Protein AF-C0FVH8-F1 (afdb_monomer_lite)

Structure (mmCIF, N/CA/C/O backbone):
data_AF-C0FVH8-F1
#
_entry.id   AF-C0FVH8-F1
#
loop_
_atom_site.group_PDB
_atom_site.id
_atom_site.type_symbol
_atom_site.label_atom_id
_atom_site.label_alt_id
_atom_site.label_comp_id
_atom_site.label_asym_id
_atom_site.label_entity_id
_atom_site.label_seq_id
_atom_site.pdbx_PDB_ins_code
_atom_site.Cartn_x
_atom_site.Cartn_y
_atom_site.Cartn_z
_atom_site.occupancy
_atom_site.B_iso_or_equiv
_atom_site.auth_seq_id
_atom_site.auth_comp_id
_atom_site.auth_asym_id
_atom_site.auth_atom_id
_atom_site.pdbx_PDB_model_num
ATOM 1 N N . MET A 1 1 ? -18.603 -6.241 35.645 1.00 59.97 1 MET A N 1
ATOM 2 C CA . MET A 1 1 ? -17.491 -6.872 36.397 1.00 59.97 1 MET A CA 1
ATOM 3 C C . MET A 1 1 ? -17.219 -8.334 36.025 1.00 59.97 1 MET A C 1
ATOM 5 O O . MET A 1 1 ? -16.053 -8.664 35.884 1.00 59.97 1 MET A O 1
ATOM 9 N N . ALA A 1 2 ? -18.212 -9.219 35.839 1.00 67.56 2 ALA A N 1
ATOM 10 C CA . ALA A 1 2 ? -17.937 -10.613 35.435 1.00 67.56 2 ALA A CA 1
ATOM 11 C C . ALA A 1 2 ? -17.428 -10.738 33.982 1.00 67.56 2 ALA A C 1
ATOM 13 O O . ALA A 1 2 ? -16.420 -11.391 33.741 1.00 67.56 2 ALA A O 1
ATOM 14 N N . ALA A 1 3 ? -18.058 -10.038 33.031 1.00 70.44 3 ALA A N 1
ATOM 15 C CA . ALA A 1 3 ? -17.703 -10.103 31.608 1.00 70.44 3 ALA A CA 1
ATOM 16 C C . ALA A 1 3 ? -16.286 -9.578 31.282 1.00 70.44 3 ALA A C 1
ATOM 18 O O . ALA A 1 3 ? -15.599 -10.136 30.434 1.00 70.44 3 ALA A O 1
ATOM 19 N N . GLU A 1 4 ? -15.806 -8.550 31.991 1.00 75.75 4 GLU A N 1
ATOM 20 C CA . GLU A 1 4 ? -14.454 -8.001 31.789 1.00 75.75 4 GLU A CA 1
ATOM 21 C C . GLU A 1 4 ? -13.350 -8.957 32.244 1.00 75.75 4 GLU A C 1
ATOM 23 O O . GLU A 1 4 ? -12.285 -8.976 31.635 1.00 75.75 4 GLU A O 1
ATOM 28 N N . LYS A 1 5 ? -13.605 -9.781 33.271 1.00 81.69 5 LYS A N 1
ATOM 29 C CA . LYS A 1 5 ? -12.639 -10.789 33.729 1.00 81.69 5 LYS A CA 1
ATOM 30 C C . LYS A 1 5 ? -12.381 -11.853 32.662 1.00 81.69 5 LYS A C 1
ATOM 32 O O . LYS A 1 5 ? -11.255 -12.327 32.561 1.00 81.69 5 LYS A O 1
ATOM 37 N N . TYR A 1 6 ? -13.375 -12.175 31.829 1.00 79.31 6 TYR A N 1
ATOM 38 C CA . TYR A 1 6 ? -13.202 -13.148 30.746 1.00 79.31 6 TYR A CA 1
ATOM 39 C C . TYR A 1 6 ? -12.261 -12.663 29.639 1.00 79.31 6 TYR A C 1
ATOM 41 O O . TYR A 1 6 ? -11.637 -13.478 28.966 1.00 79.31 6 TYR A O 1
ATOM 49 N N . LEU A 1 7 ? -12.087 -11.348 29.480 1.00 81.12 7 LEU A N 1
ATOM 50 C CA . LEU A 1 7 ? -11.140 -10.807 28.504 1.00 81.12 7 LEU A CA 1
ATOM 51 C C . LEU A 1 7 ? -9.684 -11.121 28.860 1.00 81.12 7 LEU A C 1
ATOM 53 O O . LEU A 1 7 ? -8.837 -11.120 27.973 1.00 81.12 7 LEU A O 1
ATOM 57 N N . ASN A 1 8 ? -9.385 -11.435 30.124 1.00 84.62 8 ASN A N 1
ATOM 58 C CA . ASN A 1 8 ? -8.033 -11.800 30.551 1.00 84.62 8 ASN A CA 1
ATOM 59 C C . ASN A 1 8 ? -7.596 -13.184 30.046 1.00 84.62 8 ASN A C 1
ATOM 61 O O . ASN A 1 8 ? -6.407 -13.477 30.086 1.00 84.62 8 ASN A O 1
ATOM 65 N N . TYR A 1 9 ? -8.524 -14.013 29.554 1.00 85.06 9 TYR A N 1
ATOM 66 C CA . TYR A 1 9 ? -8.190 -15.298 28.929 1.00 85.06 9 TYR A CA 1
ATOM 67 C C . TYR A 1 9 ? -7.745 -15.162 27.471 1.00 85.06 9 TYR A C 1
ATOM 69 O O . TYR A 1 9 ? -7.162 -16.094 26.925 1.00 85.06 9 TYR A O 1
ATOM 77 N N . PHE A 1 10 ? -7.998 -14.013 26.841 1.00 81.38 10 PHE A N 1
ATOM 78 C CA . PHE A 1 10 ? -7.518 -13.736 25.493 1.00 81.38 10 PHE A CA 1
ATOM 79 C C . PHE A 1 10 ? -6.126 -13.107 25.540 1.00 81.38 10 PHE A C 1
ATOM 81 O O . PHE A 1 10 ? -5.851 -12.233 26.373 1.00 81.38 10 PHE A O 1
ATOM 88 N N . SER A 1 11 ? -5.276 -13.505 24.592 1.00 85.44 11 SER A N 1
ATOM 89 C CA . SER A 1 11 ? -4.004 -12.831 24.323 1.00 85.44 11 SER A CA 1
ATOM 90 C C . SER A 1 11 ? -4.238 -11.354 24.000 1.00 85.44 11 SER A C 1
ATOM 92 O O . SER A 1 11 ? -5.231 -11.002 23.365 1.00 85.44 11 SER A O 1
ATOM 94 N N . GLU A 1 12 ? -3.309 -10.482 24.395 1.00 79.38 12 GLU A N 1
ATOM 95 C CA . GLU A 1 12 ? -3.337 -9.067 23.990 1.00 79.38 12 GLU A CA 1
ATOM 96 C C . GLU A 1 12 ? -3.240 -8.888 22.467 1.00 79.38 12 GLU A C 1
ATOM 98 O O . GLU A 1 12 ? -3.696 -7.881 21.929 1.00 79.38 12 GLU A O 1
ATOM 103 N N . HIS A 1 13 ? -2.678 -9.878 21.769 1.00 80.44 13 HIS A N 1
ATOM 104 C CA . HIS A 1 13 ? -2.543 -9.875 20.315 1.00 80.44 13 HIS A CA 1
ATOM 105 C C . HIS A 1 13 ? -3.765 -10.450 19.585 1.00 80.44 13 HIS A C 1
ATOM 107 O O . HIS A 1 13 ? -3.815 -10.381 18.361 1.00 80.44 13 HIS A O 1
ATOM 113 N N . ASP A 1 14 ? -4.744 -11.010 20.303 1.00 88.88 14 ASP A N 1
ATOM 114 C CA . ASP A 1 14 ? -5.962 -11.529 19.684 1.00 88.88 14 ASP A CA 1
ATOM 115 C C . ASP A 1 14 ? -6.931 -10.369 19.367 1.00 88.88 14 ASP A C 1
ATOM 117 O O . ASP A 1 14 ? -7.430 -9.716 20.296 1.00 88.88 14 ASP A O 1
ATOM 121 N N . PRO A 1 15 ? -7.253 -10.100 18.085 1.00 90.12 15 PRO A N 1
ATOM 122 C CA . PRO A 1 15 ? -8.191 -9.038 17.725 1.00 90.12 15 PRO A CA 1
ATOM 123 C C . PRO A 1 15 ? -9.580 -9.237 18.352 1.00 90.12 15 PRO A C 1
ATOM 125 O O . PRO A 1 15 ? -10.258 -8.251 18.663 1.00 90.12 15 PRO A O 1
ATOM 128 N N . MET A 1 16 ? -9.988 -10.481 18.635 1.00 92.94 16 MET A N 1
ATOM 129 C CA . MET A 1 16 ? -11.263 -10.777 19.291 1.00 92.94 16 MET A CA 1
ATOM 130 C C . MET A 1 16 ? -11.351 -10.168 20.687 1.00 92.94 16 MET A C 1
ATOM 132 O O . MET A 1 16 ? -12.427 -9.721 21.090 1.00 92.94 16 MET A O 1
ATOM 136 N N . LYS A 1 17 ? -10.228 -10.047 21.407 1.00 93.06 17 LYS A N 1
ATOM 137 C CA . LYS A 1 17 ? -10.193 -9.383 22.717 1.00 93.06 17 LYS A CA 1
ATOM 138 C C . LYS A 1 17 ? -10.681 -7.939 22.627 1.00 93.06 17 LYS A C 1
ATOM 140 O O . LYS A 1 17 ? -11.498 -7.508 23.445 1.00 93.06 17 LYS A O 1
ATOM 145 N N . LYS A 1 18 ? -10.210 -7.197 21.619 1.00 92.81 18 LYS A N 1
ATOM 146 C CA . LYS A 1 18 ? -10.609 -5.802 21.378 1.00 92.81 18 LYS A CA 1
ATOM 147 C C . LYS A 1 18 ? -12.058 -5.707 20.905 1.00 92.81 18 LYS A C 1
ATOM 149 O O . LYS A 1 18 ? -12.797 -4.863 21.404 1.00 92.81 18 LYS A O 1
ATOM 154 N N . ILE A 1 19 ? -12.500 -6.615 20.035 1.00 94.75 19 ILE A N 1
ATOM 155 C CA . ILE A 1 19 ? -13.900 -6.670 19.581 1.00 94.75 19 ILE A CA 1
ATOM 156 C C . ILE A 1 19 ? -14.850 -6.902 20.764 1.00 94.75 19 ILE A C 1
ATOM 158 O O . ILE A 1 19 ? -15.849 -6.195 20.924 1.00 94.75 19 ILE A O 1
ATOM 162 N N . PHE A 1 20 ? -14.532 -7.850 21.645 1.00 94.25 20 PHE A N 1
ATOM 163 C CA . PHE A 1 20 ? -15.342 -8.094 22.834 1.00 94.25 20 PHE A CA 1
ATOM 164 C C . PHE A 1 20 ? -15.282 -6.928 23.826 1.00 94.25 20 PHE A C 1
ATOM 166 O O . PHE A 1 20 ? -16.312 -6.582 24.406 1.00 94.25 20 PHE A O 1
ATOM 173 N N . ARG A 1 21 ? -14.130 -6.259 23.978 1.00 93.50 21 ARG A N 1
ATOM 174 C CA . ARG A 1 21 ? -14.027 -5.018 24.766 1.00 93.50 21 ARG A CA 1
ATOM 175 C C . ARG A 1 21 ? -14.952 -3.927 24.220 1.00 93.50 21 ARG A C 1
ATOM 177 O O . ARG A 1 21 ? -15.677 -3.321 25.004 1.00 93.50 21 ARG A O 1
ATOM 184 N N . ALA A 1 22 ? -14.988 -3.726 22.905 1.00 95.12 22 ALA A N 1
ATOM 185 C CA . ALA A 1 22 ? -15.886 -2.763 22.272 1.00 95.12 22 ALA A CA 1
ATOM 186 C C . ALA A 1 22 ? -17.363 -3.087 22.535 1.00 95.12 22 ALA A C 1
ATOM 188 O O . ALA A 1 22 ? -18.150 -2.194 22.849 1.00 95.12 22 ALA A O 1
ATOM 189 N N . ARG A 1 23 ? -17.742 -4.373 22.486 1.00 94.19 23 ARG A N 1
ATOM 190 C CA . ARG A 1 23 ? -19.096 -4.805 22.864 1.00 94.19 23 ARG A CA 1
ATOM 191 C C . ARG A 1 23 ? -19.415 -4.419 24.310 1.00 94.19 23 ARG A C 1
ATOM 193 O O . ARG A 1 23 ? -20.496 -3.900 24.558 1.00 94.19 23 ARG A O 1
ATOM 200 N N . LEU A 1 24 ? -18.486 -4.605 25.250 1.00 94.75 24 LEU A N 1
ATOM 201 C CA . LEU A 1 24 ? -18.697 -4.183 26.641 1.00 94.75 24 LEU A CA 1
ATOM 202 C C . LEU A 1 24 ? -18.840 -2.666 26.779 1.00 94.75 24 LEU A C 1
ATOM 204 O O . LEU A 1 24 ? -19.694 -2.221 27.541 1.00 94.75 24 LEU A O 1
ATOM 208 N N . TYR A 1 25 ? -18.057 -1.873 26.042 1.00 96.00 25 TYR A N 1
ATOM 209 C CA . TYR A 1 25 ? -18.231 -0.419 26.018 1.00 96.00 25 TYR A CA 1
ATOM 210 C C . TYR A 1 25 ? -19.630 -0.024 25.546 1.00 96.00 25 TYR A C 1
ATOM 212 O O . TYR A 1 25 ? -20.287 0.775 26.211 1.00 96.00 25 TYR A O 1
ATOM 220 N N . LYS A 1 26 ? -20.138 -0.663 24.487 1.00 95.19 26 LYS A N 1
ATOM 221 C CA . LYS A 1 26 ? -21.509 -0.445 24.013 1.00 95.19 26 LYS A CA 1
ATOM 222 C C . LYS A 1 26 ? -22.551 -0.750 25.098 1.00 95.19 26 LYS A C 1
ATOM 224 O O . LYS A 1 26 ? -23.409 0.089 25.351 1.00 95.19 26 LYS A O 1
ATOM 229 N N . GLU A 1 27 ? -22.457 -1.899 25.771 1.00 94.62 27 GLU A N 1
ATOM 230 C CA . GLU A 1 27 ? -23.384 -2.272 26.860 1.00 94.62 27 GLU A CA 1
ATOM 231 C C . GLU A 1 27 ? -23.301 -1.318 28.069 1.00 94.62 27 GLU A C 1
ATOM 233 O O . GLU A 1 27 ? -24.271 -1.147 28.802 1.00 94.62 27 GLU A O 1
ATOM 238 N N . GLN A 1 28 ? -22.155 -0.662 28.277 1.00 94.62 28 GLN A N 1
ATOM 239 C CA . GLN A 1 28 ? -21.955 0.358 29.316 1.00 94.62 28 GLN A CA 1
ATOM 240 C C . GLN A 1 28 ? -22.420 1.766 28.889 1.00 94.62 28 GLN A C 1
ATOM 242 O O . GLN A 1 28 ? -22.209 2.721 29.635 1.00 94.62 28 GLN A O 1
ATOM 247 N N . GLY A 1 29 ? -22.991 1.929 27.691 1.00 96.50 29 GLY A N 1
ATOM 248 C CA . GLY A 1 29 ? -23.364 3.234 27.129 1.00 96.50 29 GLY A CA 1
ATOM 249 C C . GLY A 1 29 ? -22.188 4.058 26.582 1.00 96.50 29 GLY A C 1
ATOM 250 O O . GLY A 1 29 ? -22.399 5.154 26.066 1.00 96.50 29 GLY A O 1
ATOM 251 N N . LYS A 1 30 ? -20.959 3.525 26.626 1.00 97.25 30 LYS A N 1
ATOM 252 C CA . LYS A 1 30 ? -19.720 4.129 26.098 1.00 97.25 30 LYS A CA 1
ATOM 253 C C . LYS A 1 30 ? -19.610 3.904 24.587 1.00 97.25 30 LYS A C 1
ATOM 255 O O . LYS A 1 30 ? -18.775 3.149 24.090 1.00 97.25 30 LYS A O 1
ATOM 260 N N . THR A 1 31 ? -20.562 4.474 23.854 1.00 96.56 31 THR A N 1
ATOM 261 C CA . THR A 1 31 ? -20.757 4.193 22.422 1.00 96.56 31 THR A CA 1
ATOM 262 C C . THR A 1 31 ? -19.590 4.694 21.568 1.00 96.56 31 THR A C 1
ATOM 264 O O . THR A 1 31 ? -19.164 4.000 20.648 1.00 96.56 31 THR A O 1
ATOM 267 N N . GLU A 1 32 ? -19.038 5.862 21.893 1.00 96.50 32 GLU A N 1
ATOM 268 C CA . GLU A 1 32 ? -17.901 6.455 21.180 1.00 96.50 32 GLU A CA 1
ATOM 269 C C . GLU A 1 32 ? -16.644 5.577 21.300 1.00 96.50 32 GLU A C 1
ATOM 271 O O . GLU A 1 32 ? -15.973 5.279 20.313 1.00 96.50 32 GLU A O 1
ATOM 276 N N . GLU A 1 33 ? -16.344 5.099 22.509 1.00 97.12 33 GLU A N 1
ATOM 277 C CA . GLU A 1 33 ? -15.219 4.207 22.784 1.00 97.12 33 GLU A CA 1
ATOM 278 C C . GLU A 1 33 ? -15.385 2.850 22.095 1.00 97.12 33 GLU A C 1
ATOM 280 O O . GLU A 1 33 ? -14.399 2.258 21.644 1.00 97.12 33 GLU A O 1
ATOM 285 N N . ALA A 1 34 ? -16.623 2.359 21.980 1.00 97.56 34 ALA A N 1
ATOM 286 C CA . ALA A 1 34 ? -16.923 1.145 21.232 1.00 97.56 34 ALA A CA 1
ATOM 287 C C . ALA A 1 34 ? -16.591 1.308 19.741 1.00 97.56 34 ALA A C 1
ATOM 289 O O . ALA A 1 34 ? -15.893 0.456 19.190 1.00 97.56 34 ALA A O 1
ATOM 290 N N . TYR A 1 35 ? -17.031 2.402 19.107 1.00 97.50 35 TYR A N 1
ATOM 291 C CA . TYR A 1 35 ? -16.710 2.675 17.703 1.00 97.50 35 TYR A CA 1
ATOM 292 C C . TYR A 1 35 ? -15.207 2.803 17.474 1.00 97.50 35 TYR A C 1
ATOM 294 O O . TYR A 1 35 ? -14.673 2.080 16.637 1.00 97.50 35 TYR A O 1
ATOM 302 N N . LYS A 1 36 ? -14.516 3.632 18.268 1.00 96.69 36 LYS A N 1
ATOM 303 C CA . LYS A 1 36 ? -13.054 3.792 18.183 1.00 96.69 36 LYS A CA 1
ATOM 304 C C . LYS A 1 36 ? -12.332 2.454 18.249 1.00 96.69 36 LYS A C 1
ATOM 306 O O . LYS A 1 36 ? -11.505 2.150 17.400 1.00 96.69 36 LYS A O 1
ATOM 311 N N . THR A 1 37 ? -12.700 1.615 19.215 1.00 96.19 37 THR A N 1
ATOM 312 C CA . THR A 1 37 ? -12.069 0.301 19.388 1.00 96.19 37 THR A CA 1
ATOM 313 C C . THR A 1 37 ? -12.279 -0.602 18.164 1.00 96.19 37 THR A C 1
ATOM 315 O O . THR A 1 37 ? -11.355 -1.305 17.764 1.00 96.19 37 THR A O 1
ATOM 318 N N . ILE A 1 38 ? -13.471 -0.603 17.555 1.00 97.00 38 ILE A N 1
ATOM 319 C CA . ILE A 1 38 ? -13.743 -1.406 16.350 1.00 97.00 38 ILE A CA 1
ATOM 320 C C . ILE A 1 38 ? -13.022 -0.844 15.122 1.00 97.00 38 ILE A C 1
ATOM 322 O O . ILE A 1 38 ? -12.442 -1.615 14.360 1.00 97.00 38 ILE A O 1
ATOM 326 N N . GLU A 1 39 ? -13.015 0.474 14.939 1.00 97.12 39 GLU A N 1
ATOM 327 C CA . GLU A 1 39 ? -12.307 1.131 13.837 1.00 97.12 39 GLU A CA 1
ATOM 328 C C . GLU A 1 39 ? -10.789 0.903 13.921 1.00 97.12 39 GLU A C 1
ATOM 330 O O . GLU A 1 39 ? -10.162 0.588 12.911 1.00 97.12 39 GLU A O 1
ATOM 335 N N . GLU A 1 40 ? -10.196 0.945 15.121 1.00 95.25 40 GLU A N 1
ATOM 336 C CA . GLU A 1 40 ? -8.790 0.570 15.346 1.00 95.25 40 GLU A CA 1
ATOM 337 C C . GLU A 1 40 ? -8.517 -0.895 14.981 1.00 95.25 40 GLU A C 1
ATOM 339 O O . GLU A 1 40 ? -7.472 -1.220 14.406 1.00 95.25 40 GLU A O 1
ATOM 344 N N . VAL A 1 41 ? -9.447 -1.802 15.306 1.00 95.81 41 VAL A N 1
ATOM 345 C CA . VAL A 1 41 ? -9.338 -3.207 14.896 1.00 95.81 41 VAL A CA 1
ATOM 346 C C . VAL A 1 41 ? -9.368 -3.303 13.373 1.00 95.81 41 VAL A C 1
ATOM 348 O O . VAL A 1 41 ? -8.463 -3.913 12.812 1.00 95.81 41 VAL A O 1
ATOM 351 N N . LEU A 1 42 ? -10.320 -2.660 12.691 1.00 95.94 42 LEU A N 1
ATOM 352 C CA . LEU A 1 42 ? -10.391 -2.666 11.224 1.00 95.94 42 LEU A CA 1
ATOM 353 C C . LEU A 1 42 ? -9.096 -2.149 10.584 1.00 95.94 42 LEU A C 1
ATOM 355 O O . LEU A 1 42 ? -8.536 -2.814 9.711 1.00 95.94 42 LEU A O 1
ATOM 359 N N . LEU A 1 43 ? -8.584 -1.009 11.056 1.00 94.69 43 LEU A N 1
ATOM 360 C CA . LEU A 1 43 ? -7.332 -0.429 10.571 1.00 94.69 43 LEU A CA 1
ATOM 361 C C . LEU A 1 43 ? -6.155 -1.398 10.769 1.00 94.69 43 LEU A C 1
ATOM 363 O O . LEU A 1 43 ? -5.467 -1.740 9.810 1.00 94.69 43 LEU A O 1
ATOM 367 N N . SER A 1 44 ? -5.959 -1.920 11.982 1.00 94.06 44 SER A N 1
ATOM 368 C CA . SER A 1 44 ? -4.845 -2.839 12.271 1.00 94.06 44 SER A CA 1
ATOM 369 C C . SER A 1 44 ? -4.921 -4.166 11.500 1.00 94.06 44 SER A C 1
ATOM 371 O O . SER A 1 44 ? -3.894 -4.689 11.061 1.00 94.06 44 SER A O 1
ATOM 373 N N . GLN A 1 45 ? -6.124 -4.712 11.292 1.00 94.81 45 GLN A N 1
ATOM 374 C CA . GLN A 1 45 ? -6.309 -5.938 10.513 1.00 94.81 45 GLN A CA 1
ATOM 375 C C . GLN A 1 45 ? -6.009 -5.711 9.029 1.00 94.81 45 GLN A C 1
ATOM 377 O O . GLN A 1 45 ? -5.327 -6.535 8.422 1.00 94.81 45 GLN A O 1
ATOM 382 N N . SER A 1 46 ? -6.430 -4.580 8.455 1.00 94.94 46 SER A N 1
ATOM 383 C CA . SER A 1 46 ? -6.093 -4.239 7.065 1.00 94.94 46 SER A CA 1
ATOM 384 C C . SER A 1 46 ? -4.579 -4.097 6.848 1.00 94.94 46 SER A C 1
ATOM 386 O O . SER A 1 46 ? -4.047 -4.634 5.881 1.00 94.94 46 SER A O 1
ATOM 388 N N . GLN A 1 47 ? -3.859 -3.482 7.793 1.00 92.88 47 GLN A N 1
ATOM 389 C CA . GLN A 1 47 ? -2.396 -3.376 7.760 1.00 92.88 47 GLN A CA 1
ATOM 390 C C . GLN A 1 47 ? -1.723 -4.752 7.855 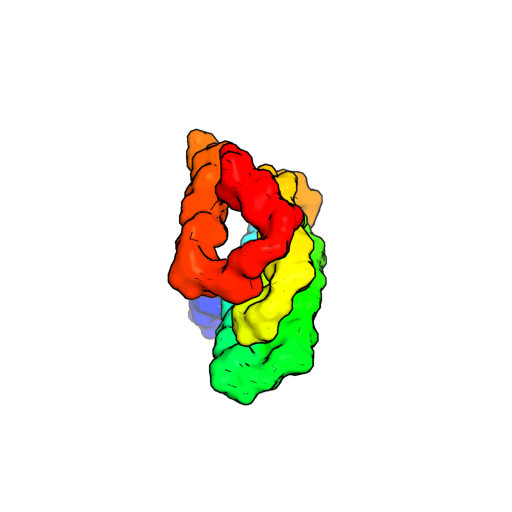1.00 92.88 47 GLN A C 1
ATOM 392 O O . GLN A 1 47 ? -0.790 -5.043 7.110 1.00 92.88 47 GLN A O 1
ATOM 397 N N . THR A 1 48 ? -2.231 -5.624 8.731 1.00 95.88 48 THR A N 1
ATOM 398 C CA . THR A 1 48 ? -1.738 -7.005 8.875 1.00 95.88 48 THR A CA 1
ATOM 399 C C . THR A 1 48 ? -1.923 -7.802 7.582 1.00 95.88 48 THR A C 1
ATOM 401 O O . THR A 1 48 ? -1.003 -8.494 7.138 1.00 95.88 48 THR A O 1
ATOM 404 N N . LEU A 1 49 ? -3.092 -7.679 6.945 1.00 96.75 49 LEU A N 1
ATOM 405 C CA . LEU A 1 49 ? -3.352 -8.282 5.640 1.00 96.75 49 LEU A CA 1
ATOM 406 C C . LEU A 1 49 ? -2.408 -7.722 4.574 1.00 96.75 49 LEU A C 1
ATOM 408 O O . LEU A 1 49 ? -1.822 -8.508 3.837 1.00 96.75 49 LEU A O 1
ATOM 412 N N . GLY A 1 50 ? -2.197 -6.403 4.536 1.00 95.44 50 GLY A N 1
ATOM 413 C CA . GLY A 1 50 ? -1.260 -5.758 3.613 1.00 95.44 50 GLY A CA 1
ATOM 414 C C . GLY A 1 50 ? 0.145 -6.358 3.692 1.00 95.44 50 GLY A C 1
ATOM 415 O O . GLY A 1 50 ? 0.669 -6.812 2.680 1.00 95.44 50 GLY A O 1
ATOM 416 N N . VAL A 1 51 ? 0.710 -6.471 4.900 1.00 95.50 51 VAL A N 1
ATOM 417 C CA . VAL A 1 51 ? 2.029 -7.102 5.115 1.00 95.50 51 VAL A CA 1
ATOM 418 C C . VAL A 1 51 ? 2.032 -8.574 4.695 1.00 95.50 51 VAL A C 1
ATOM 420 O O . VAL A 1 51 ? 2.995 -9.045 4.090 1.00 95.50 51 VAL A O 1
ATOM 423 N N . THR A 1 52 ? 0.952 -9.305 4.984 1.00 97.81 52 THR A N 1
ATOM 424 C CA . THR A 1 52 ? 0.821 -10.721 4.604 1.00 97.81 52 THR A CA 1
ATOM 425 C C . THR A 1 52 ? 0.843 -10.887 3.084 1.00 97.81 52 THR A C 1
ATOM 427 O O . THR A 1 52 ? 1.569 -11.737 2.567 1.00 97.81 52 THR A O 1
ATOM 430 N N . PHE A 1 53 ? 0.102 -10.046 2.357 1.00 98.06 53 PHE A N 1
ATOM 431 C CA . PHE A 1 53 ? 0.129 -10.036 0.898 1.00 98.06 53 PHE A CA 1
ATOM 432 C C . PHE A 1 53 ? 1.497 -9.625 0.347 1.00 98.06 53 PHE A C 1
ATOM 434 O O . PHE A 1 53 ? 1.985 -10.290 -0.561 1.00 98.06 53 PHE A O 1
ATOM 441 N N . SER A 1 54 ? 2.152 -8.604 0.913 1.00 96.25 54 SER A N 1
ATOM 442 C CA . SER A 1 54 ? 3.507 -8.207 0.500 1.00 96.25 54 SER A CA 1
ATOM 443 C C . SER A 1 54 ? 4.513 -9.352 0.643 1.00 96.25 54 SER A C 1
ATOM 445 O O . SER A 1 54 ? 5.361 -9.547 -0.227 1.00 96.25 54 SER A O 1
ATOM 447 N N . PHE A 1 55 ? 4.409 -10.148 1.712 1.00 98.00 55 PHE A N 1
ATOM 448 C CA . PHE A 1 55 ? 5.274 -11.310 1.898 1.00 98.00 55 PHE A CA 1
ATOM 449 C C . PHE A 1 55 ? 5.028 -12.379 0.825 1.00 98.00 55 PHE A C 1
ATOM 451 O O . PHE A 1 55 ? 5.982 -12.836 0.194 1.00 98.00 55 PHE A O 1
ATOM 458 N N . LEU A 1 56 ? 3.761 -12.710 0.550 1.00 98.38 56 LEU A N 1
ATOM 459 C CA . LEU A 1 56 ? 3.398 -13.617 -0.546 1.00 98.38 56 LEU A CA 1
ATOM 460 C C . LEU A 1 56 ? 3.900 -13.106 -1.901 1.00 98.38 56 LEU A C 1
ATOM 462 O O . LEU A 1 56 ? 4.441 -13.887 -2.680 1.00 98.38 56 LEU A O 1
ATOM 466 N N . LEU A 1 57 ? 3.768 -11.803 -2.163 1.00 98.19 57 LEU A N 1
ATOM 467 C CA . LEU A 1 57 ? 4.228 -11.186 -3.403 1.00 98.19 57 LEU A CA 1
ATOM 468 C C . LEU A 1 57 ? 5.741 -11.345 -3.549 1.00 98.19 57 LEU A C 1
ATOM 470 O O . LEU A 1 57 ? 6.212 -11.818 -4.578 1.00 98.19 57 LEU A O 1
ATOM 474 N N . SER A 1 58 ? 6.505 -11.039 -2.498 1.00 97.25 58 SER A N 1
ATOM 475 C CA . SER A 1 58 ? 7.964 -11.193 -2.520 1.00 97.25 58 SER A CA 1
ATOM 476 C C . SER A 1 58 ? 8.409 -12.632 -2.811 1.00 97.25 58 SER A C 1
ATOM 478 O O . SER A 1 58 ? 9.380 -12.844 -3.540 1.00 97.25 58 SER A O 1
ATOM 480 N N . MET A 1 59 ? 7.679 -13.626 -2.291 1.00 98.19 59 MET A N 1
ATOM 481 C CA . MET A 1 59 ? 7.928 -15.037 -2.580 1.00 98.19 59 MET A CA 1
ATOM 482 C C . MET A 1 59 ? 7.636 -15.360 -4.049 1.00 98.19 59 MET A C 1
ATOM 484 O O . MET A 1 59 ? 8.495 -15.930 -4.718 1.00 98.19 59 MET A O 1
ATOM 488 N N . ALA A 1 60 ? 6.481 -14.931 -4.565 1.00 98.38 60 ALA A N 1
ATOM 489 C CA . ALA A 1 60 ? 6.089 -15.149 -5.958 1.00 98.38 60 ALA A CA 1
ATOM 490 C C . ALA A 1 60 ? 7.097 -14.528 -6.941 1.00 98.38 60 ALA A C 1
ATOM 492 O O . ALA A 1 60 ? 7.546 -15.185 -7.879 1.00 98.38 60 ALA A O 1
ATOM 493 N N . LEU A 1 61 ? 7.542 -13.291 -6.686 1.00 97.25 61 LEU A N 1
ATOM 494 C CA . LEU A 1 61 ? 8.540 -12.615 -7.521 1.00 97.25 61 LEU A CA 1
ATOM 495 C C . LEU A 1 61 ? 9.903 -13.319 -7.485 1.00 97.25 61 LEU A C 1
ATOM 497 O O . LEU A 1 61 ? 10.569 -13.426 -8.516 1.00 97.25 61 LEU A O 1
ATOM 501 N N . LYS A 1 62 ? 10.311 -13.854 -6.326 1.00 97.12 62 LYS A N 1
ATOM 502 C CA . LYS A 1 62 ? 11.539 -14.656 -6.199 1.00 97.12 62 LYS A CA 1
ATOM 503 C C . LYS A 1 62 ? 11.459 -15.959 -6.999 1.00 97.12 62 LYS A C 1
ATOM 505 O O . LYS A 1 62 ? 12.458 -16.381 -7.581 1.00 97.12 62 LYS A O 1
ATOM 510 N N . GLU A 1 63 ? 10.283 -16.575 -7.036 1.00 97.81 63 GLU A N 1
ATOM 511 C CA . GLU A 1 63 ? 9.985 -17.773 -7.830 1.00 97.81 63 GLU A CA 1
ATOM 512 C C . GLU A 1 63 ? 9.731 -17.456 -9.314 1.00 97.81 63 GLU A C 1
ATOM 514 O O . GLU A 1 63 ? 9.628 -18.374 -10.126 1.00 97.81 63 GLU A O 1
ATOM 519 N N . LYS A 1 64 ? 9.717 -16.165 -9.685 1.00 96.81 64 LYS A N 1
ATOM 520 C CA . LYS A 1 64 ? 9.379 -15.644 -11.021 1.00 96.81 64 LYS A CA 1
ATOM 521 C C . LYS A 1 64 ? 7.967 -16.022 -11.486 1.00 96.81 64 LYS A C 1
ATOM 523 O O . LYS A 1 64 ? 7.708 -16.077 -12.686 1.00 96.81 64 LYS A O 1
ATOM 528 N N . ASP A 1 65 ? 7.053 -16.249 -10.546 1.00 98.12 65 ASP A N 1
ATOM 529 C CA . ASP A 1 65 ? 5.628 -16.430 -10.817 1.00 98.12 65 ASP A CA 1
ATOM 530 C C . ASP A 1 65 ? 4.945 -15.056 -10.898 1.00 98.12 65 ASP A C 1
ATOM 532 O O . ASP A 1 65 ? 4.327 -14.562 -9.949 1.00 98.12 65 ASP A O 1
ATOM 536 N N . PHE A 1 66 ? 5.142 -14.382 -12.032 1.00 95.88 66 PHE A N 1
ATOM 537 C CA . PHE A 1 66 ? 4.634 -13.026 -12.243 1.00 95.88 66 PHE A CA 1
ATOM 538 C C . PHE A 1 66 ? 3.111 -12.979 -12.404 1.00 95.88 66 PHE A C 1
ATOM 540 O O . PHE A 1 66 ? 2.493 -12.000 -11.985 1.00 95.88 66 PHE A O 1
ATOM 547 N N . ASP A 1 67 ? 2.497 -14.042 -12.932 1.00 97.19 67 ASP A N 1
ATOM 548 C CA . ASP A 1 67 ? 1.039 -14.148 -13.041 1.00 97.19 67 ASP A CA 1
ATOM 549 C C . ASP A 1 67 ? 0.404 -14.169 -11.646 1.00 97.19 67 ASP A C 1
ATOM 551 O O . ASP A 1 67 ? -0.508 -13.386 -11.361 1.00 97.19 67 ASP A O 1
ATOM 555 N N . TYR A 1 68 ? 0.933 -14.990 -10.732 1.00 98.25 68 TYR A N 1
ATOM 556 C CA . TYR A 1 68 ? 0.482 -14.979 -9.344 1.00 98.25 68 TYR A CA 1
ATOM 557 C C . TYR A 1 68 ? 0.838 -13.670 -8.628 1.00 98.25 68 TYR A C 1
ATOM 559 O O . TYR A 1 68 ? 0.005 -13.120 -7.902 1.00 98.25 68 TYR A O 1
ATOM 567 N N . GLY A 1 69 ? 2.032 -13.118 -8.873 1.00 98.12 69 GLY A N 1
ATOM 568 C CA . GLY A 1 69 ? 2.438 -11.810 -8.351 1.00 98.12 69 GLY A CA 1
ATOM 569 C C . GLY A 1 69 ? 1.454 -10.694 -8.721 1.00 98.12 69 GLY A C 1
ATOM 570 O O . GLY A 1 69 ? 1.051 -9.910 -7.862 1.00 98.12 69 GLY A O 1
ATOM 571 N N . ARG A 1 70 ? 0.980 -10.667 -9.971 1.00 97.56 70 ARG A N 1
ATOM 572 C CA . ARG A 1 70 ? -0.039 -9.716 -10.433 1.00 97.56 70 ARG A CA 1
ATOM 573 C C . ARG A 1 70 ? -1.371 -9.912 -9.720 1.00 97.56 70 ARG A C 1
ATOM 575 O O . ARG A 1 70 ? -1.949 -8.930 -9.260 1.00 97.56 70 ARG A O 1
ATOM 582 N N . VAL A 1 71 ? -1.824 -11.159 -9.559 1.00 98.00 71 VAL A N 1
ATOM 583 C CA . VAL A 1 71 ? -3.038 -11.463 -8.782 1.00 98.00 71 VAL A CA 1
ATOM 584 C C . VAL A 1 71 ? -2.912 -10.920 -7.357 1.00 98.00 71 VAL A C 1
ATOM 586 O O . VAL A 1 71 ? -3.842 -10.284 -6.862 1.00 98.00 71 VAL A O 1
ATOM 589 N N . LEU A 1 72 ? -1.771 -11.127 -6.695 1.00 98.38 72 LEU A N 1
ATOM 590 C CA . LEU A 1 72 ? -1.530 -10.621 -5.341 1.00 98.38 72 LEU A CA 1
ATOM 591 C C . LEU A 1 72 ? -1.549 -9.089 -5.291 1.00 98.38 72 LEU A C 1
ATOM 593 O O . LEU A 1 72 ? -2.253 -8.527 -4.451 1.00 98.38 72 LEU A O 1
ATOM 597 N N . ALA A 1 73 ? -0.851 -8.421 -6.211 1.00 97.62 73 ALA A N 1
ATOM 598 C CA . ALA A 1 73 ? -0.834 -6.963 -6.311 1.00 97.62 73 ALA A CA 1
ATOM 599 C C . ALA A 1 73 ? -2.244 -6.382 -6.527 1.00 97.62 73 ALA A C 1
ATOM 601 O O . ALA A 1 73 ? -2.646 -5.449 -5.835 1.00 97.62 73 ALA A O 1
ATOM 602 N N . GLU A 1 74 ? -3.055 -6.982 -7.402 1.00 97.31 74 GLU A N 1
ATOM 603 C CA . GLU A 1 74 ? -4.452 -6.577 -7.604 1.00 97.31 74 GLU A CA 1
ATOM 604 C C . GLU A 1 74 ? -5.295 -6.728 -6.329 1.00 97.31 74 GLU A C 1
ATOM 606 O O . GLU A 1 74 ? -6.097 -5.847 -6.001 1.00 97.31 74 GLU A O 1
ATOM 611 N N . LYS A 1 75 ? -5.111 -7.821 -5.569 1.00 98.06 75 LYS A N 1
ATOM 612 C CA . LYS A 1 75 ? -5.792 -7.996 -4.274 1.00 98.06 75 LYS A CA 1
ATOM 613 C C . LYS A 1 75 ? -5.335 -6.970 -3.245 1.00 98.06 75 LYS A C 1
ATOM 615 O O . LYS A 1 75 ? -6.176 -6.472 -2.500 1.00 98.06 75 LYS A O 1
ATOM 620 N N . MET A 1 76 ? -4.052 -6.617 -3.221 1.00 97.62 76 MET A N 1
ATOM 621 C CA . MET A 1 76 ? -3.539 -5.548 -2.363 1.00 97.62 76 MET A CA 1
ATOM 622 C C . MET A 1 76 ? -4.148 -4.193 -2.731 1.00 97.62 76 MET A C 1
ATOM 624 O O . MET A 1 76 ? -4.570 -3.461 -1.838 1.00 97.62 76 MET A O 1
ATOM 628 N N . GLY A 1 77 ? -4.257 -3.876 -4.025 1.00 96.88 77 GLY A N 1
ATOM 629 C CA . GLY A 1 77 ? -4.889 -2.640 -4.487 1.00 96.88 77 GLY A CA 1
ATOM 630 C C . GLY A 1 77 ? -6.363 -2.573 -4.081 1.00 96.88 77 GLY A C 1
ATOM 631 O O . GLY A 1 77 ? -6.819 -1.572 -3.530 1.00 96.88 77 GLY A O 1
ATOM 632 N N . ALA A 1 78 ? -7.097 -3.676 -4.251 1.00 97.44 78 ALA A N 1
ATOM 633 C CA . ALA A 1 78 ? -8.484 -3.786 -3.801 1.00 97.44 78 ALA A CA 1
ATOM 634 C C . ALA A 1 78 ? -8.623 -3.680 -2.271 1.00 97.44 78 ALA A C 1
ATOM 636 O O . ALA A 1 78 ? -9.584 -3.083 -1.785 1.00 97.44 78 ALA A O 1
ATOM 637 N N . LEU A 1 79 ? -7.673 -4.228 -1.506 1.00 97.06 79 LEU A N 1
ATOM 638 C CA . LEU A 1 79 ? -7.624 -4.091 -0.050 1.00 97.06 79 LEU A CA 1
ATOM 639 C C . LEU A 1 79 ? -7.433 -2.621 0.350 1.00 97.06 79 LEU A C 1
ATOM 641 O O . LEU A 1 79 ? -8.214 -2.109 1.150 1.00 97.06 79 LEU A O 1
ATOM 645 N N . ALA A 1 80 ? -6.448 -1.934 -0.234 1.00 95.94 80 ALA A N 1
ATOM 646 C CA . ALA A 1 80 ? -6.193 -0.516 0.016 1.00 95.94 80 ALA A CA 1
ATOM 647 C C . ALA A 1 80 ? -7.430 0.342 -0.292 1.00 95.94 80 ALA A C 1
ATOM 649 O O . ALA A 1 80 ? -7.813 1.178 0.526 1.00 95.94 80 ALA A O 1
ATOM 650 N N . HIS A 1 81 ? -8.102 0.068 -1.412 1.00 96.00 81 HIS A N 1
ATOM 651 C CA . HIS A 1 81 ? -9.347 0.731 -1.787 1.00 96.00 81 HIS A CA 1
ATOM 652 C C . HIS A 1 81 ? -10.473 0.477 -0.774 1.00 96.00 81 HIS A C 1
ATOM 654 O O . HIS A 1 81 ? -11.102 1.410 -0.279 1.00 96.00 81 HIS A O 1
ATOM 660 N N . THR A 1 82 ? -10.703 -0.794 -0.426 1.00 96.69 82 THR A N 1
ATOM 661 C CA . THR A 1 82 ? -11.782 -1.224 0.483 1.00 96.69 82 THR A CA 1
ATOM 662 C C . THR A 1 82 ? -11.657 -0.588 1.866 1.00 96.69 82 THR A C 1
ATOM 664 O O . THR A 1 82 ? -12.664 -0.307 2.510 1.00 96.69 82 THR A O 1
ATOM 667 N N . PHE A 1 83 ? -10.425 -0.361 2.320 1.00 96.12 83 PHE A N 1
ATOM 668 C CA . PHE A 1 83 ? -10.129 0.247 3.614 1.00 96.12 83 PHE A CA 1
ATOM 669 C C . PHE A 1 83 ? -9.776 1.741 3.521 1.00 96.12 83 PHE A C 1
ATOM 671 O O . PHE A 1 83 ? -9.239 2.292 4.474 1.00 96.12 83 PHE A O 1
ATOM 678 N N . GLU A 1 84 ? -10.083 2.404 2.400 1.00 95.12 84 GLU A N 1
ATOM 679 C CA . GLU A 1 84 ? -9.895 3.849 2.199 1.00 95.12 84 GLU A CA 1
ATOM 680 C C . GLU A 1 84 ? -8.458 4.337 2.511 1.00 95.12 84 GLU A C 1
ATOM 682 O O . GLU A 1 84 ? -8.250 5.412 3.068 1.00 95.12 84 GLU A O 1
ATOM 687 N N . MET A 1 85 ? -7.445 3.550 2.128 1.00 93.31 85 MET A N 1
ATOM 688 C CA . MET A 1 85 ? -6.016 3.800 2.409 1.00 93.31 85 MET A CA 1
ATOM 689 C C . MET A 1 85 ? -5.362 4.860 1.514 1.00 93.31 85 MET A C 1
ATOM 691 O O . MET A 1 85 ? -4.150 5.075 1.595 1.00 93.31 85 MET A O 1
ATOM 695 N N . GLY A 1 86 ? -6.146 5.500 0.650 1.00 93.12 86 GLY A N 1
ATOM 696 C CA . GLY A 1 86 ? -5.679 6.502 -0.300 1.00 93.12 86 GLY A CA 1
ATOM 697 C C . GLY A 1 86 ? -5.163 5.926 -1.615 1.00 93.12 86 GLY A C 1
ATOM 698 O O . GLY A 1 86 ? -4.716 4.779 -1.705 1.00 93.12 86 GLY A O 1
ATOM 699 N N . LYS A 1 87 ? -5.214 6.755 -2.661 1.00 94.69 87 LYS A N 1
ATOM 700 C CA . LYS A 1 87 ? -4.934 6.329 -4.036 1.00 94.69 87 LYS A CA 1
ATOM 701 C C . LYS A 1 87 ? -3.482 5.906 -4.258 1.00 94.69 87 LYS A C 1
ATOM 703 O O . LYS A 1 87 ? -3.226 4.976 -5.016 1.00 94.69 87 LYS A O 1
ATOM 708 N N . TYR A 1 88 ? -2.539 6.529 -3.556 1.00 94.62 88 TYR A N 1
ATOM 709 C CA . TYR A 1 88 ? -1.130 6.140 -3.550 1.00 94.62 88 TYR A CA 1
ATOM 710 C C . TYR A 1 88 ? -0.960 4.680 -3.128 1.00 94.62 88 TYR A C 1
ATOM 712 O O . TYR A 1 88 ? -0.256 3.921 -3.791 1.00 94.62 88 TYR A O 1
ATOM 720 N N . SER A 1 89 ? -1.642 4.283 -2.050 1.00 93.56 89 SER A N 1
ATOM 721 C CA . SER A 1 89 ? -1.598 2.923 -1.511 1.00 93.56 89 SER A CA 1
ATOM 722 C C . SER A 1 89 ? -2.219 1.904 -2.461 1.00 93.56 89 SER A C 1
ATOM 724 O O . SER A 1 89 ? -1.775 0.766 -2.490 1.00 93.56 89 SER A O 1
ATOM 726 N N . GLU A 1 90 ? -3.228 2.289 -3.249 1.00 94.88 90 GLU A N 1
ATOM 727 C CA . GLU A 1 90 ? -3.800 1.414 -4.279 1.00 94.88 90 GLU A CA 1
ATOM 728 C C . GLU A 1 90 ? -2.801 1.168 -5.419 1.00 94.88 90 GLU A C 1
ATOM 730 O O . GLU A 1 90 ? -2.566 0.023 -5.808 1.00 94.88 90 GLU A O 1
ATOM 735 N N . CYS A 1 91 ? -2.200 2.241 -5.944 1.00 93.62 91 CYS A N 1
ATOM 736 C CA . CYS A 1 91 ? -1.348 2.181 -7.132 1.00 93.62 91 CYS A CA 1
ATOM 737 C C . CYS A 1 91 ? 0.046 1.593 -6.852 1.00 93.62 91 CYS A C 1
ATOM 739 O O . CYS A 1 91 ? 0.638 0.987 -7.742 1.00 93.62 91 CYS A O 1
ATOM 741 N N . SER A 1 92 ? 0.574 1.736 -5.630 1.00 93.88 92 SER A N 1
ATOM 742 C CA . SER A 1 92 ? 1.925 1.262 -5.271 1.00 93.88 92 SER A CA 1
ATOM 743 C C . SER A 1 92 ? 2.082 -0.251 -5.348 1.00 93.88 92 SER A C 1
ATOM 745 O O . SER A 1 92 ? 3.178 -0.747 -5.593 1.00 93.88 92 SER A O 1
ATOM 747 N N . THR A 1 93 ? 0.979 -0.978 -5.203 1.00 93.94 93 THR A N 1
ATOM 748 C CA . THR A 1 93 ? 0.945 -2.442 -5.108 1.00 93.94 93 THR A CA 1
ATOM 749 C C . THR A 1 93 ? 1.496 -3.159 -6.336 1.00 93.94 93 THR A C 1
ATOM 751 O O . THR A 1 93 ? 2.010 -4.267 -6.216 1.00 93.94 93 THR A O 1
ATOM 754 N N . MET A 1 94 ? 1.425 -2.529 -7.511 1.00 96.88 94 MET A N 1
ATOM 755 C CA . MET A 1 94 ? 1.864 -3.120 -8.775 1.00 96.88 94 MET A CA 1
ATOM 756 C C . MET A 1 94 ? 3.335 -2.817 -9.103 1.00 96.88 94 MET A C 1
ATOM 758 O O . MET A 1 94 ? 3.881 -3.423 -10.023 1.00 96.88 94 MET A O 1
ATOM 762 N N . LEU A 1 95 ? 3.985 -1.904 -8.366 1.00 96.50 95 LEU A N 1
ATOM 763 C CA . LEU A 1 95 ? 5.339 -1.433 -8.677 1.00 96.50 95 LEU A CA 1
ATOM 764 C C . LEU A 1 95 ? 6.359 -2.576 -8.674 1.00 96.50 95 LEU A C 1
ATOM 766 O O . LEU A 1 95 ? 7.112 -2.718 -9.634 1.00 96.50 95 LEU A O 1
ATOM 770 N N . ASP A 1 96 ? 6.335 -3.419 -7.641 1.00 95.50 96 ASP A N 1
ATOM 771 C CA . ASP A 1 96 ? 7.276 -4.536 -7.504 1.00 95.50 96 ASP A CA 1
ATOM 772 C C . ASP A 1 96 ? 7.128 -5.551 -8.647 1.00 95.50 96 ASP A C 1
ATOM 774 O O . ASP A 1 96 ? 8.121 -6.097 -9.129 1.00 95.50 96 ASP A O 1
ATOM 778 N N . VAL A 1 97 ? 5.897 -5.765 -9.130 1.00 97.50 97 VAL A N 1
ATOM 779 C CA . VAL A 1 97 ? 5.605 -6.675 -10.248 1.00 97.50 97 VAL A CA 1
ATOM 780 C C . VAL A 1 97 ? 6.188 -6.128 -11.546 1.00 97.50 97 VAL A C 1
ATOM 782 O O . VAL A 1 97 ? 6.999 -6.800 -12.181 1.00 97.50 97 VAL A O 1
ATOM 785 N N . VAL A 1 98 ? 5.825 -4.898 -11.929 1.00 97.50 98 VAL A N 1
ATOM 786 C CA . VAL A 1 98 ? 6.293 -4.307 -13.198 1.00 97.50 98 VAL A CA 1
ATOM 787 C C . VAL A 1 98 ? 7.803 -4.075 -13.193 1.00 97.50 98 VAL A C 1
ATOM 789 O O . VAL A 1 98 ? 8.455 -4.252 -14.224 1.00 97.50 98 VAL A O 1
ATOM 792 N N . TYR A 1 99 ? 8.380 -3.775 -12.025 1.00 96.00 99 TYR A N 1
ATOM 793 C CA . TYR A 1 99 ? 9.823 -3.678 -11.842 1.00 96.00 99 TYR A CA 1
ATOM 794 C C . TYR A 1 99 ? 10.520 -5.035 -12.030 1.00 96.00 99 TYR A C 1
ATOM 796 O O . TYR A 1 99 ? 11.535 -5.109 -12.729 1.00 96.00 99 TYR A O 1
ATOM 804 N N . ALA A 1 100 ? 9.993 -6.113 -11.439 1.00 95.81 100 ALA A N 1
ATOM 805 C CA . ALA A 1 100 ? 10.567 -7.454 -11.563 1.00 95.81 100 ALA A CA 1
ATOM 806 C C . ALA A 1 100 ? 10.451 -8.011 -12.992 1.00 95.81 100 ALA A C 1
ATOM 808 O O . ALA A 1 100 ? 11.387 -8.640 -13.486 1.00 95.81 100 ALA A O 1
ATOM 809 N N . GLU A 1 101 ? 9.344 -7.719 -13.678 1.00 95.56 101 GLU A N 1
ATOM 810 C CA . GLU A 1 101 ? 9.133 -8.031 -15.097 1.00 95.56 101 GLU A CA 1
ATOM 811 C C . GLU A 1 101 ? 9.997 -7.173 -16.036 1.00 95.56 101 GLU A C 1
ATOM 813 O O . GLU A 1 101 ? 10.096 -7.478 -17.225 1.00 95.56 101 GLU A O 1
ATOM 818 N N . LYS A 1 102 ? 10.601 -6.089 -15.525 1.00 96.25 102 LYS A N 1
ATOM 819 C CA . LYS A 1 102 ? 11.270 -5.048 -16.323 1.00 96.25 102 LYS A CA 1
ATOM 820 C C . LYS A 1 102 ? 10.340 -4.486 -17.412 1.00 96.25 102 LYS A C 1
ATOM 822 O O . LYS A 1 102 ? 10.753 -4.194 -18.533 1.00 96.25 102 LYS A O 1
ATOM 827 N N . ASN A 1 103 ? 9.062 -4.337 -17.067 1.00 97.31 103 ASN A N 1
ATOM 828 C CA . ASN A 1 103 ? 8.009 -3.860 -17.951 1.00 97.31 103 ASN A CA 1
ATOM 829 C C . ASN A 1 103 ? 8.048 -2.329 -18.048 1.00 97.31 103 ASN A C 1
ATOM 831 O O . ASN A 1 103 ? 7.559 -1.635 -17.162 1.00 97.31 103 ASN A O 1
ATOM 835 N N . VAL A 1 104 ? 8.610 -1.808 -19.141 1.00 97.81 104 VAL A N 1
ATOM 836 C CA . VAL A 1 104 ? 8.837 -0.365 -19.338 1.00 97.81 104 VAL A CA 1
ATOM 837 C C . VAL A 1 104 ? 7.550 0.457 -19.225 1.00 97.81 104 VAL A C 1
ATOM 839 O O . VAL A 1 104 ? 7.477 1.399 -18.437 1.00 97.81 104 VAL A O 1
ATOM 842 N N . GLU A 1 105 ? 6.511 0.092 -19.977 1.00 97.62 105 GLU A N 1
ATOM 843 C CA . GLU A 1 105 ? 5.247 0.837 -19.966 1.00 97.62 105 GLU A CA 1
ATOM 844 C C . GLU A 1 105 ? 4.553 0.719 -18.602 1.00 97.62 105 GLU A C 1
ATOM 846 O O . GLU A 1 105 ? 4.093 1.715 -18.046 1.00 97.62 105 GLU A O 1
ATOM 851 N N . GLY A 1 106 ? 4.528 -0.487 -18.025 1.00 97.44 106 GLY A N 1
ATOM 852 C CA . GLY A 1 106 ? 3.941 -0.737 -16.710 1.00 97.44 106 GLY A CA 1
ATOM 853 C C . GLY A 1 106 ? 4.609 0.082 -15.606 1.00 97.44 106 GLY A C 1
ATOM 854 O O . GLY A 1 106 ? 3.916 0.749 -14.836 1.00 97.44 106 GLY A O 1
ATOM 855 N N . THR A 1 107 ? 5.944 0.095 -15.564 1.00 97.69 107 THR A N 1
ATOM 856 C CA . THR A 1 107 ? 6.718 0.899 -14.610 1.00 97.69 107 THR A CA 1
ATOM 857 C C . THR A 1 107 ? 6.395 2.379 -14.757 1.00 97.69 107 THR A C 1
ATOM 859 O O . THR A 1 107 ? 6.092 3.034 -13.761 1.00 97.69 107 THR A O 1
ATOM 862 N N . PHE A 1 108 ? 6.391 2.912 -15.982 1.00 97.81 108 PHE A N 1
ATOM 863 C CA . PHE A 1 108 ? 6.061 4.318 -16.211 1.00 97.81 108 PHE A CA 1
ATOM 864 C C . PHE A 1 108 ? 4.656 4.677 -15.712 1.00 97.81 108 PHE A C 1
ATOM 866 O O . PHE A 1 108 ? 4.497 5.669 -14.998 1.00 97.81 108 PHE A O 1
ATOM 873 N N . GLN A 1 109 ? 3.642 3.871 -16.042 1.00 97.56 109 GLN A N 1
ATOM 874 C CA . GLN A 1 109 ? 2.262 4.139 -15.627 1.00 97.56 109 GLN A CA 1
ATOM 875 C C . GLN A 1 109 ? 2.111 4.117 -14.101 1.00 97.56 109 GLN A C 1
ATOM 877 O O . GLN A 1 109 ? 1.496 5.028 -13.541 1.00 97.56 109 GLN A O 1
ATOM 882 N N . VAL A 1 110 ? 2.700 3.123 -13.426 1.00 97.44 110 VAL A N 1
ATOM 883 C CA . VAL A 1 110 ? 2.644 3.009 -11.960 1.00 97.44 110 VAL A CA 1
ATOM 884 C C . VAL A 1 110 ? 3.381 4.170 -11.294 1.00 97.44 110 VAL A C 1
ATOM 886 O O . VAL A 1 110 ? 2.815 4.838 -10.431 1.00 97.44 110 VAL A O 1
ATOM 889 N N . VAL A 1 111 ? 4.610 4.473 -11.718 1.00 96.88 111 VAL A N 1
ATOM 890 C CA . VAL A 1 111 ? 5.407 5.564 -11.135 1.00 96.88 111 VAL A CA 1
ATOM 891 C C . VAL A 1 111 ? 4.746 6.923 -11.347 1.00 96.88 111 VAL A C 1
ATOM 893 O O . VAL A 1 111 ? 4.675 7.721 -10.412 1.00 96.88 111 VAL A O 1
ATOM 896 N N . ARG A 1 112 ? 4.182 7.181 -12.533 1.00 96.81 112 ARG A N 1
ATOM 897 C CA . ARG A 1 112 ? 3.414 8.407 -12.780 1.00 96.81 112 ARG A CA 1
ATOM 898 C C . ARG A 1 112 ? 2.245 8.528 -11.800 1.00 96.81 112 ARG A C 1
ATOM 900 O O . ARG A 1 112 ? 2.096 9.569 -11.165 1.00 96.81 112 ARG A O 1
ATOM 907 N N . GLN A 1 113 ? 1.460 7.460 -11.634 1.00 96.56 113 GLN A N 1
ATOM 908 C CA . GLN A 1 113 ? 0.342 7.451 -10.689 1.00 96.56 113 GLN A CA 1
ATOM 909 C C . GLN A 1 113 ? 0.801 7.671 -9.245 1.00 96.56 113 GLN A C 1
ATOM 911 O O . GLN A 1 113 ? 0.118 8.374 -8.502 1.00 96.56 113 GLN A O 1
ATOM 916 N N . LEU A 1 114 ? 1.948 7.120 -8.841 1.00 95.31 114 LEU A N 1
ATOM 917 C CA . LEU A 1 114 ? 2.498 7.350 -7.505 1.00 95.31 114 LEU A CA 1
ATOM 918 C C . LEU A 1 114 ? 2.807 8.826 -7.272 1.00 95.31 114 LEU A C 1
ATOM 920 O O . LEU A 1 114 ? 2.352 9.384 -6.277 1.00 95.31 114 LEU A O 1
ATOM 924 N N . LEU A 1 115 ? 3.506 9.469 -8.209 1.00 95.12 115 LEU A N 1
ATOM 925 C CA . LEU A 1 115 ? 3.893 10.881 -8.117 1.00 95.12 115 LEU A CA 1
ATOM 926 C C . LEU A 1 115 ? 2.686 11.837 -8.145 1.00 95.12 115 LEU A C 1
ATOM 928 O O . LEU A 1 115 ? 2.689 12.865 -7.458 1.00 95.12 115 LEU A O 1
ATOM 932 N N . GLU A 1 116 ? 1.647 11.494 -8.911 1.00 94.88 116 GLU A N 1
ATOM 933 C CA . GLU A 1 116 ? 0.381 12.239 -8.979 1.00 94.88 116 GLU A CA 1
ATOM 934 C C . GLU A 1 116 ? -0.434 12.122 -7.685 1.00 94.88 116 GLU A C 1
ATOM 936 O O . GLU A 1 116 ? -1.126 13.063 -7.313 1.00 94.88 116 GLU A O 1
ATOM 941 N N . ASN A 1 117 ? -0.333 10.992 -6.978 1.00 95.12 117 ASN A N 1
ATOM 942 C CA . ASN A 1 117 ? -1.182 10.687 -5.826 1.00 95.12 117 ASN A CA 1
ATOM 943 C C . ASN A 1 117 ? -0.453 10.741 -4.481 1.00 95.12 117 ASN A C 1
ATOM 945 O O . ASN A 1 117 ? -1.039 10.334 -3.482 1.00 95.12 117 ASN A O 1
ATOM 949 N N . VAL A 1 118 ? 0.777 11.261 -4.412 1.00 92.62 118 VAL A N 1
ATOM 950 C CA . VAL A 1 118 ? 1.552 11.391 -3.159 1.00 92.62 118 VAL A CA 1
ATOM 951 C C . VAL A 1 118 ? 0.708 12.008 -2.036 1.00 92.62 118 VAL A C 1
ATOM 953 O O . VAL A 1 118 ? 0.766 11.542 -0.901 1.00 92.62 118 VAL A O 1
ATOM 956 N N . GLU A 1 119 ? -0.154 12.977 -2.368 1.00 90.62 119 GLU A N 1
ATOM 957 C CA . GLU A 1 119 ? -1.067 13.652 -1.431 1.00 90.62 119 GLU A CA 1
ATOM 958 C C . GLU A 1 119 ? -2.045 12.739 -0.693 1.00 90.62 119 GLU A C 1
ATOM 960 O O . GLU A 1 119 ? -2.424 13.027 0.441 1.00 90.62 119 GLU A O 1
ATOM 965 N N . SER A 1 120 ? -2.379 11.603 -1.296 1.00 92.31 120 SER A N 1
ATOM 966 C CA . SER A 1 120 ? -3.387 10.680 -0.782 1.00 92.31 120 SER A CA 1
ATOM 967 C C . SER A 1 120 ? -2.874 9.678 0.256 1.00 92.31 120 SER A C 1
ATOM 969 O O . SER A 1 120 ? -3.668 8.932 0.820 1.00 92.31 120 SER A O 1
ATOM 971 N N . ILE A 1 121 ? -1.569 9.634 0.562 1.00 87.62 121 ILE A N 1
ATOM 972 C CA . ILE A 1 121 ? -0.981 8.662 1.516 1.00 87.62 121 ILE A CA 1
ATOM 973 C C . ILE A 1 121 ? -1.662 8.699 2.894 1.00 87.62 121 ILE A C 1
ATOM 975 O O . ILE A 1 121 ? -1.693 7.701 3.614 1.00 87.62 121 ILE A O 1
ATOM 979 N N . GLY A 1 122 ? -2.201 9.859 3.272 1.00 85.06 122 GLY A N 1
ATOM 980 C CA . GLY A 1 122 ? -2.883 10.078 4.543 1.00 85.06 122 GLY A CA 1
ATOM 981 C C . GLY A 1 122 ? -4.410 10.038 4.484 1.00 85.06 122 GLY A C 1
ATOM 982 O O . GLY A 1 122 ? -5.025 10.338 5.507 1.00 85.06 122 GLY A O 1
ATOM 983 N N . ASP A 1 123 ? -5.036 9.706 3.351 1.00 89.31 123 ASP A N 1
ATOM 984 C CA . ASP A 1 123 ? -6.488 9.877 3.156 1.00 89.31 123 ASP A CA 1
ATOM 985 C C . ASP A 1 123 ? -7.336 9.069 4.144 1.00 89.31 123 ASP A C 1
ATOM 987 O O . ASP A 1 123 ? -8.392 9.538 4.575 1.00 89.31 123 ASP A O 1
ATOM 991 N N . PHE A 1 124 ? -6.835 7.920 4.613 1.00 88.25 124 PHE A N 1
ATOM 992 C CA . PHE A 1 124 ? -7.491 7.131 5.662 1.00 88.25 124 PHE A CA 1
ATOM 993 C C . PHE A 1 124 ? -7.751 7.949 6.936 1.00 88.25 124 PHE A C 1
ATOM 995 O O . PHE A 1 124 ? -8.695 7.676 7.671 1.00 88.25 124 PHE A O 1
ATOM 1002 N N . SER A 1 125 ? -6.948 8.984 7.205 1.00 88.31 125 SER A N 1
ATOM 1003 C CA . SER A 1 125 ? -7.139 9.843 8.375 1.00 88.31 125 SER A CA 1
ATOM 1004 C C . SER A 1 125 ? -8.356 10.772 8.276 1.00 88.31 125 SER A C 1
ATOM 1006 O O . SER A 1 125 ? -8.859 11.232 9.300 1.00 88.31 125 SER A O 1
ATOM 1008 N N . GLY A 1 126 ? -8.832 11.043 7.055 1.00 87.88 126 GLY A N 1
ATOM 1009 C CA . GLY A 1 126 ? -10.048 11.810 6.764 1.00 87.88 126 GLY A CA 1
ATOM 1010 C C . GLY A 1 126 ? -11.216 10.948 6.273 1.00 87.88 126 GLY A C 1
ATOM 1011 O O . GLY A 1 126 ? -12.269 11.481 5.923 1.00 87.88 126 GLY A O 1
ATOM 1012 N N . SER A 1 127 ? -11.028 9.629 6.235 1.00 90.81 127 SER A N 1
ATOM 1013 C CA . SER A 1 127 ? -11.989 8.647 5.743 1.00 90.81 127 SER A CA 1
ATOM 1014 C C . SER A 1 127 ? -13.272 8.604 6.581 1.00 90.81 127 SER A C 1
ATOM 1016 O O . SER A 1 127 ? -13.259 8.738 7.808 1.00 90.81 127 SER A O 1
ATOM 1018 N N . LYS A 1 128 ? -14.403 8.323 5.919 1.00 92.75 128 LYS A N 1
ATOM 1019 C CA . LYS A 1 128 ? -15.679 8.071 6.612 1.00 92.75 128 LYS A CA 1
ATOM 1020 C C . LYS A 1 128 ? -15.670 6.749 7.380 1.00 92.75 128 LYS A C 1
ATOM 1022 O O . LYS A 1 128 ? -16.423 6.628 8.348 1.00 92.75 128 LYS A O 1
ATOM 1027 N N . LEU A 1 129 ? -14.843 5.790 6.960 1.00 95.38 129 LEU A N 1
ATOM 1028 C CA . LEU A 1 129 ? -14.672 4.489 7.603 1.00 95.38 129 LEU A CA 1
ATOM 1029 C C . LEU A 1 129 ? -14.062 4.614 9.006 1.00 95.38 129 LEU A C 1
ATOM 1031 O O . LEU A 1 129 ? -14.439 3.859 9.897 1.00 95.38 129 LEU A O 1
ATOM 1035 N N . TYR A 1 130 ? -13.166 5.586 9.210 1.00 95.50 130 TYR A N 1
ATOM 1036 C CA . TYR A 1 130 ? -12.425 5.802 10.462 1.00 95.50 130 TYR A CA 1
ATOM 1037 C C . TYR A 1 130 ? -12.845 7.083 11.198 1.00 95.50 130 TYR A C 1
ATOM 1039 O O . TYR A 1 130 ? -12.040 7.734 11.864 1.00 95.50 130 TYR A O 1
ATOM 1047 N N . ARG A 1 131 ? -14.116 7.476 11.058 1.00 94.69 131 ARG A N 1
ATOM 1048 C CA . ARG A 1 131 ? -14.651 8.771 11.515 1.00 94.69 131 ARG A CA 1
ATOM 1049 C C . ARG A 1 131 ? -14.559 9.025 13.025 1.00 94.69 131 ARG A C 1
ATOM 1051 O O . ARG A 1 131 ? -14.671 10.181 13.430 1.00 94.69 131 ARG A O 1
ATOM 1058 N N . HIS A 1 132 ? -14.430 7.990 13.857 1.00 96.06 132 HIS A N 1
ATOM 1059 C CA . HIS A 1 132 ? -14.293 8.151 15.308 1.00 96.06 132 HIS A CA 1
ATOM 1060 C C . HIS A 1 132 ? -12.822 8.142 15.740 1.00 96.06 132 HIS A C 1
ATOM 1062 O O . HIS A 1 132 ? -12.503 8.585 16.848 1.00 96.06 132 HIS A O 1
ATOM 1068 N N . LEU A 1 133 ? -11.901 7.689 14.885 1.00 93.56 133 LEU A N 1
ATOM 1069 C CA . LEU A 1 133 ? -10.473 7.756 15.165 1.00 93.56 133 LEU A CA 1
ATOM 1070 C C . LEU A 1 133 ? -9.970 9.197 15.095 1.00 93.56 133 LEU A C 1
ATOM 1072 O O . LEU A 1 133 ? -10.217 9.944 14.153 1.00 93.56 133 LEU A O 1
ATOM 1076 N N . GLN A 1 134 ? -9.215 9.585 16.120 1.00 86.81 134 GLN A N 1
ATOM 1077 C CA . GLN A 1 134 ? -8.518 10.863 16.137 1.00 86.81 134 GLN A CA 1
ATOM 1078 C C . GLN A 1 134 ? -7.082 10.649 15.690 1.00 86.81 134 GLN A C 1
ATOM 1080 O O . GLN A 1 134 ? -6.210 10.265 16.471 1.00 86.81 134 GLN A O 1
ATOM 1085 N N . PHE A 1 135 ? -6.829 10.927 14.421 1.00 85.19 135 PHE A N 1
ATOM 1086 C CA . PHE A 1 135 ? -5.472 10.981 13.913 1.00 85.19 135 PHE A CA 1
ATOM 1087 C C . PHE A 1 135 ? -4.836 12.299 14.341 1.00 85.19 135 PHE A C 1
ATOM 1089 O O . PHE A 1 135 ? -5.438 13.373 14.240 1.00 85.19 135 PHE A O 1
ATOM 1096 N N . LYS A 1 136 ? -3.595 12.240 14.833 1.00 73.75 136 LYS A N 1
ATOM 1097 C CA . LYS A 1 136 ? -2.810 13.464 15.004 1.00 73.75 136 LYS A CA 1
ATOM 1098 C C . LYS A 1 136 ? -2.718 14.112 13.628 1.00 73.75 136 LYS A C 1
ATOM 1100 O O . LYS A 1 136 ? -2.309 13.442 12.685 1.00 73.75 136 LYS A O 1
ATOM 1105 N N . LYS A 1 137 ? -3.086 15.395 13.508 1.00 60.59 137 LYS A N 1
ATOM 1106 C CA . LYS A 1 137 ? -2.790 16.160 12.290 1.00 60.59 137 LYS A CA 1
ATOM 1107 C C . LYS A 1 137 ? -1.307 15.968 12.011 1.00 60.59 137 LYS A C 1
ATOM 1109 O O . LYS A 1 137 ? -0.477 16.369 12.829 1.00 60.59 137 LYS A O 1
ATOM 1114 N N . ASN A 1 138 ? -0.993 15.306 10.904 1.00 53.50 138 ASN A N 1
ATOM 1115 C CA . ASN A 1 138 ? 0.374 15.084 10.476 1.00 53.50 138 ASN A CA 1
ATOM 1116 C C . ASN A 1 138 ? 0.965 16.443 10.100 1.00 53.50 138 ASN A C 1
ATOM 1118 O O . ASN A 1 138 ? 0.980 16.825 8.939 1.00 53.50 138 ASN A O 1
ATOM 1122 N N . ALA A 1 139 ? 1.470 17.184 11.086 1.00 47.62 139 ALA A N 1
ATOM 1123 C CA . ALA A 1 139 ? 2.146 18.466 10.904 1.00 47.62 139 ALA A CA 1
ATOM 1124 C C . ALA A 1 139 ? 3.499 18.335 10.166 1.00 47.62 139 ALA A C 1
ATOM 1126 O O . ALA A 1 139 ? 4.326 19.235 10.243 1.00 47.62 139 ALA A O 1
ATOM 1127 N N . ARG A 1 140 ? 3.776 17.191 9.525 1.00 50.06 140 ARG A N 1
ATOM 1128 C CA . ARG A 1 140 ? 5.114 16.805 9.057 1.00 50.06 140 ARG A CA 1
ATOM 1129 C C . ARG A 1 140 ? 5.164 15.961 7.792 1.00 50.06 140 ARG A C 1
ATOM 1131 O O . ARG A 1 140 ? 6.254 15.573 7.395 1.00 50.06 140 ARG A O 1
ATOM 1138 N N . TRP A 1 141 ? 4.030 15.654 7.177 1.00 68.25 141 TRP A N 1
ATOM 1139 C CA . TRP A 1 141 ? 4.065 14.997 5.879 1.00 68.25 141 TRP A CA 1
ATOM 1140 C C . TRP A 1 141 ? 4.112 16.117 4.827 1.00 68.25 141 TRP A C 1
ATOM 1142 O O . TRP A 1 141 ? 3.183 16.913 4.714 1.00 68.25 141 TRP A O 1
ATOM 1152 N N . ASN A 1 142 ? 5.260 16.269 4.170 1.00 81.75 142 ASN A N 1
ATOM 1153 C CA . ASN A 1 142 ? 5.429 17.207 3.069 1.00 81.75 142 ASN A CA 1
ATOM 1154 C C . ASN A 1 142 ? 5.344 16.405 1.767 1.00 81.75 142 ASN A C 1
ATOM 1156 O O . ASN A 1 142 ? 6.236 15.607 1.473 1.00 81.75 142 ASN A O 1
ATOM 1160 N N . ALA A 1 143 ? 4.249 16.600 1.029 1.00 85.19 143 ALA A N 1
ATOM 1161 C CA . ALA A 1 143 ? 4.003 15.939 -0.248 1.00 85.19 143 ALA A CA 1
ATOM 1162 C C . ALA A 1 143 ? 5.140 16.157 -1.236 1.00 85.19 143 ALA A C 1
ATOM 1164 O O . ALA A 1 143 ? 5.565 15.219 -1.906 1.00 85.19 143 ALA A O 1
ATOM 1165 N N . ASP A 1 144 ? 5.654 17.382 -1.277 1.00 88.31 144 ASP A N 1
ATOM 1166 C CA . ASP A 1 144 ? 6.716 17.761 -2.192 1.00 88.31 144 ASP A CA 1
ATOM 1167 C C . ASP A 1 144 ? 8.027 17.087 -1.791 1.00 88.31 144 ASP A C 1
ATOM 1169 O O . ASP A 1 144 ? 8.684 16.492 -2.634 1.00 88.31 144 ASP A O 1
ATOM 1173 N N . GLU A 1 145 ? 8.360 17.051 -0.495 1.00 90.25 145 GLU A N 1
ATOM 1174 C CA . GLU A 1 145 ? 9.565 16.352 -0.017 1.00 90.25 145 GLU A CA 1
ATOM 1175 C C . GLU A 1 145 ? 9.529 14.851 -0.343 1.00 90.25 145 GLU A C 1
ATOM 1177 O O . GLU A 1 145 ? 10.543 14.267 -0.724 1.00 90.25 145 GLU A O 1
ATOM 1182 N N . LEU A 1 146 ? 8.369 14.203 -0.199 1.00 89.50 146 LEU A N 1
ATOM 1183 C CA . LEU A 1 146 ? 8.238 12.793 -0.557 1.00 89.50 146 LEU A CA 1
ATOM 1184 C C . LEU A 1 146 ? 8.297 12.584 -2.073 1.00 89.50 146 LEU A C 1
ATOM 1186 O O . LEU A 1 146 ? 8.925 11.630 -2.526 1.00 89.50 146 LEU A O 1
ATOM 1190 N N . ARG A 1 147 ? 7.674 13.472 -2.853 1.00 92.38 147 ARG A N 1
ATOM 1191 C CA . ARG A 1 147 ? 7.736 13.429 -4.316 1.00 92.38 147 ARG A CA 1
ATOM 1192 C C . ARG A 1 147 ? 9.179 13.538 -4.807 1.00 92.38 147 ARG A C 1
ATOM 1194 O O . ARG A 1 147 ? 9.580 12.716 -5.625 1.00 92.38 147 ARG A O 1
ATOM 1201 N N . GLU A 1 148 ? 9.960 14.465 -4.256 1.00 92.69 148 GLU A N 1
ATOM 1202 C CA . GLU A 1 148 ? 11.384 14.608 -4.579 1.00 92.69 148 GLU A CA 1
ATOM 1203 C C . GLU A 1 148 ? 12.176 13.344 -4.230 1.00 92.69 148 GLU A C 1
ATOM 1205 O O . GLU A 1 148 ? 12.897 12.825 -5.076 1.00 92.69 148 GLU A O 1
ATOM 1210 N N . LYS A 1 149 ? 11.980 12.765 -3.037 1.00 92.50 149 LYS A N 1
ATOM 1211 C CA . LYS A 1 149 ? 12.656 11.509 -2.653 1.00 92.50 149 LYS A CA 1
ATOM 1212 C C . LYS A 1 149 ? 12.305 10.335 -3.565 1.00 92.50 149 LYS A C 1
ATOM 1214 O O . LYS A 1 149 ? 13.158 9.500 -3.855 1.00 92.50 149 LYS A O 1
ATOM 1219 N N . LEU A 1 150 ? 11.050 10.246 -4.004 1.00 93.00 150 LEU A N 1
ATOM 1220 C CA . LEU A 1 150 ? 10.625 9.231 -4.965 1.00 93.00 150 LEU A CA 1
ATOM 1221 C C . LEU A 1 150 ? 11.315 9.445 -6.317 1.00 93.00 150 LEU A C 1
ATOM 1223 O O . LEU A 1 150 ? 11.865 8.497 -6.868 1.00 93.00 150 LEU A O 1
ATOM 1227 N N . LEU A 1 151 ? 11.337 10.684 -6.821 1.00 94.81 151 LEU A N 1
ATOM 1228 C CA . LEU A 1 151 ? 12.036 11.037 -8.059 1.00 94.81 151 LEU A CA 1
ATOM 1229 C C .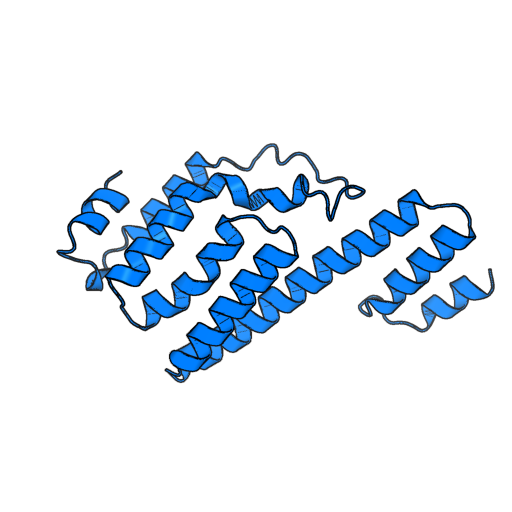 LEU A 1 151 ? 13.531 10.717 -7.978 1.00 94.81 151 LEU A C 1
ATOM 1231 O O . LEU A 1 151 ? 14.060 10.105 -8.900 1.00 94.81 151 LEU A O 1
ATOM 1235 N N . GLU A 1 152 ? 14.200 11.056 -6.874 1.00 93.38 152 GLU A N 1
ATOM 1236 C CA . GLU A 1 152 ? 15.596 10.680 -6.621 1.00 93.38 152 GLU A CA 1
ATOM 1237 C C . GLU A 1 152 ? 15.808 9.164 -6.716 1.00 93.38 152 GLU A C 1
ATOM 1239 O O . GLU A 1 152 ? 16.729 8.726 -7.403 1.00 93.38 152 GLU A O 1
ATOM 1244 N N . GLY A 1 153 ? 14.931 8.361 -6.105 1.00 92.62 153 GLY A N 1
ATOM 1245 C CA . GLY A 1 153 ? 14.999 6.899 -6.197 1.00 92.62 153 GLY A CA 1
ATOM 1246 C C . GLY A 1 153 ? 14.783 6.367 -7.618 1.00 92.62 153 GLY A C 1
ATOM 1247 O O . GLY A 1 153 ? 15.468 5.443 -8.047 1.00 92.62 153 GLY A O 1
ATOM 1248 N N . PHE A 1 154 ? 13.870 6.969 -8.382 1.00 93.94 154 PHE A N 1
ATOM 1249 C CA . PHE A 1 154 ? 13.607 6.573 -9.770 1.00 93.94 154 PHE A CA 1
ATOM 1250 C C . PHE A 1 154 ? 14.700 7.014 -10.754 1.00 93.94 154 PHE A C 1
ATOM 1252 O O . PHE A 1 154 ? 14.806 6.448 -11.840 1.00 93.94 154 PHE A O 1
ATOM 1259 N N . ARG A 1 155 ? 15.540 7.988 -10.387 1.00 93.25 155 ARG A N 1
ATOM 1260 C CA . ARG A 1 155 ? 16.713 8.398 -11.176 1.00 93.25 155 ARG A CA 1
ATOM 1261 C C . ARG A 1 155 ? 17.898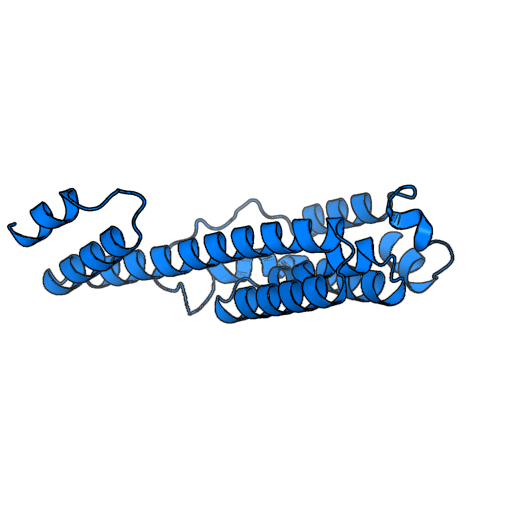 7.435 -11.042 1.00 93.25 155 ARG A C 1
ATOM 1263 O O . ARG A 1 155 ? 18.892 7.637 -11.735 1.00 93.25 155 ARG A O 1
ATOM 1270 N N . ASP A 1 156 ? 17.826 6.410 -10.187 1.00 91.56 156 ASP A N 1
ATOM 1271 C CA . ASP A 1 156 ? 18.894 5.413 -10.073 1.00 91.56 156 ASP A CA 1
ATOM 1272 C C . ASP A 1 156 ? 19.054 4.637 -11.394 1.00 91.56 156 ASP A C 1
ATOM 1274 O O . ASP A 1 156 ? 18.269 3.748 -11.740 1.00 91.56 156 ASP A O 1
ATOM 1278 N N . GLU A 1 157 ? 20.103 4.989 -12.140 1.00 81.44 157 GLU A N 1
ATOM 1279 C CA . GLU A 1 157 ? 20.417 4.399 -13.441 1.00 81.44 157 GLU A CA 1
ATOM 1280 C C . GLU A 1 157 ? 20.793 2.914 -13.356 1.00 81.44 157 GLU A C 1
ATOM 1282 O O . GLU A 1 157 ? 20.741 2.221 -14.370 1.00 81.44 157 GLU A O 1
ATOM 1287 N N . THR A 1 158 ? 21.154 2.402 -12.176 1.00 87.94 158 THR A N 1
ATOM 1288 C CA . THR A 1 158 ? 21.457 0.980 -11.972 1.00 87.94 158 THR A CA 1
ATOM 1289 C C . THR A 1 158 ? 20.158 0.188 -11.882 1.00 87.94 158 THR A C 1
ATOM 1291 O O . THR A 1 158 ? 19.937 -0.749 -12.658 1.00 87.94 158 THR A O 1
ATOM 1294 N N . GLU A 1 159 ? 19.265 0.610 -10.986 1.00 90.19 159 GLU A N 1
ATOM 1295 C CA . GLU A 1 159 ? 17.990 -0.060 -10.707 1.00 90.19 159 GLU A CA 1
ATOM 1296 C C . GLU A 1 159 ? 17.007 0.046 -11.885 1.00 90.19 159 GLU A C 1
ATOM 1298 O O . GLU A 1 159 ? 16.349 -0.937 -12.256 1.00 90.19 159 GLU A O 1
ATOM 1303 N N . PHE A 1 160 ? 16.956 1.218 -12.529 1.00 94.69 160 PHE A N 1
ATOM 1304 C CA . PHE A 1 160 ? 16.049 1.530 -13.639 1.00 94.69 160 PHE A CA 1
ATOM 1305 C C . PHE A 1 160 ? 16.743 1.589 -15.006 1.00 94.69 160 PHE A C 1
ATOM 1307 O O . PHE A 1 160 ? 16.188 2.131 -15.959 1.00 94.69 160 PHE A O 1
ATOM 1314 N N . SER A 1 161 ? 17.915 0.962 -15.151 1.00 95.00 161 SER A N 1
ATOM 1315 C CA . SER A 1 161 ? 18.653 0.868 -16.428 1.00 95.00 161 SER A CA 1
ATOM 1316 C C . SER A 1 161 ? 17.792 0.417 -17.619 1.00 95.00 161 SER A C 1
ATOM 1318 O O . SER A 1 161 ? 17.965 0.906 -18.735 1.00 95.00 161 SER A O 1
ATOM 1320 N N . TYR A 1 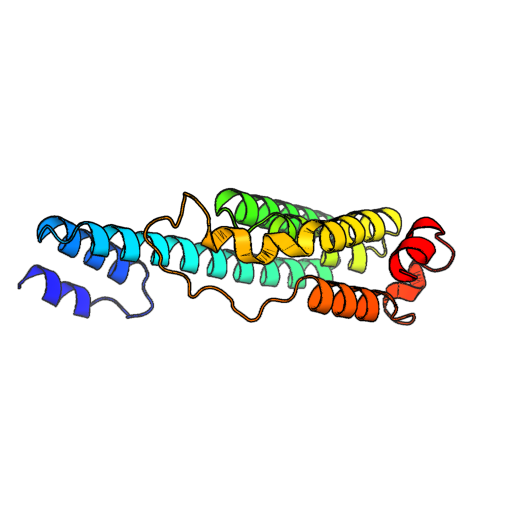162 ? 16.829 -0.481 -17.384 1.00 96.75 162 TYR A N 1
ATOM 1321 C CA . TYR A 1 162 ? 15.894 -0.998 -18.392 1.00 96.75 162 TYR A CA 1
ATOM 1322 C C . TYR A 1 162 ? 14.916 0.053 -18.951 1.00 96.75 162 TYR A C 1
ATOM 1324 O O . TYR A 1 162 ? 14.272 -0.203 -19.964 1.00 96.75 162 TYR A O 1
ATOM 1332 N N . MET A 1 163 ? 14.817 1.229 -18.324 1.00 97.38 163 MET A N 1
ATOM 1333 C CA . MET A 1 163 ? 13.975 2.347 -18.763 1.00 97.38 163 MET A CA 1
ATOM 1334 C C . MET A 1 163 ? 14.684 3.292 -19.746 1.00 97.38 163 MET A C 1
ATOM 1336 O O . MET A 1 163 ? 14.051 4.189 -20.305 1.00 97.38 163 MET A O 1
ATOM 1340 N N . LYS A 1 164 ? 15.998 3.128 -19.954 1.00 94.56 164 LYS A N 1
ATOM 1341 C CA . LYS A 1 164 ? 16.807 4.027 -20.787 1.00 94.56 164 LYS A CA 1
ATOM 1342 C C . LYS A 1 164 ? 16.294 4.080 -22.230 1.00 94.56 164 LYS A C 1
ATOM 1344 O O . LYS A 1 164 ? 16.097 3.043 -22.861 1.00 94.56 164 LYS A O 1
ATOM 1349 N N . GLY A 1 165 ? 16.136 5.289 -22.772 1.00 94.75 165 GLY A N 1
ATOM 1350 C CA . GLY A 1 165 ? 15.628 5.523 -24.125 1.00 94.75 165 GLY A CA 1
ATOM 1351 C C . GLY A 1 165 ? 14.101 5.572 -24.229 1.00 94.75 165 GLY A C 1
ATOM 1352 O O . GLY A 1 165 ? 13.577 5.840 -25.310 1.00 94.75 165 GLY A O 1
ATOM 1353 N N . TYR A 1 166 ? 13.369 5.345 -23.134 1.00 97.19 166 TYR A N 1
ATOM 1354 C CA . TYR A 1 166 ? 11.925 5.553 -23.103 1.00 97.19 166 TYR A CA 1
ATOM 1355 C C . TYR A 1 166 ? 11.615 7.017 -22.752 1.00 97.19 166 TYR A C 1
ATOM 1357 O O . TYR A 1 166 ? 11.565 7.404 -21.583 1.00 97.19 166 TYR A O 1
ATOM 1365 N N . GLU A 1 167 ? 11.398 7.849 -23.779 1.00 96.94 167 GLU A N 1
ATOM 1366 C CA . GLU A 1 167 ? 11.244 9.305 -23.616 1.00 96.94 167 GLU A CA 1
ATOM 1367 C C . GLU A 1 167 ? 10.221 9.750 -22.550 1.00 96.94 167 GLU A C 1
ATOM 1369 O O . GLU A 1 167 ? 10.500 10.729 -21.848 1.00 96.94 167 GLU A O 1
ATOM 1374 N N . PRO A 1 168 ? 9.030 9.122 -22.402 1.00 97.00 168 PRO A N 1
ATOM 1375 C CA . PRO A 1 168 ? 8.071 9.549 -21.384 1.00 97.00 168 PRO A CA 1
ATOM 1376 C C . PRO A 1 168 ? 8.621 9.420 -19.960 1.00 97.00 168 PRO A C 1
A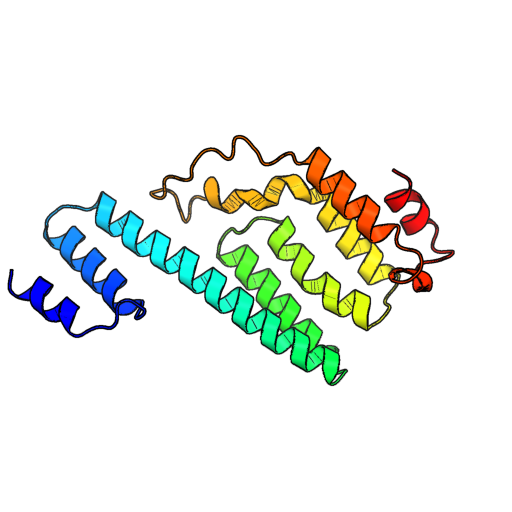TOM 1378 O O . PRO A 1 168 ? 8.345 10.280 -19.124 1.00 97.00 168 PRO A O 1
ATOM 1381 N N . TRP A 1 169 ? 9.432 8.393 -19.698 1.00 96.50 169 TRP A N 1
ATOM 1382 C CA . TRP A 1 169 ? 10.105 8.206 -18.415 1.00 96.50 169 TRP A CA 1
ATOM 1383 C C . TRP A 1 169 ? 11.177 9.259 -18.178 1.00 96.50 169 TRP A C 1
ATOM 1385 O O . TRP A 1 169 ? 11.160 9.907 -17.137 1.00 96.50 169 TRP A O 1
ATOM 1395 N N . GLU A 1 170 ? 12.055 9.487 -19.154 1.00 94.81 170 GLU A N 1
ATOM 1396 C CA . GLU A 1 170 ? 13.135 10.472 -19.036 1.00 94.81 170 GLU A CA 1
ATOM 1397 C C . GLU A 1 170 ? 12.574 11.871 -18.742 1.00 94.81 170 GLU A C 1
ATOM 1399 O O . GLU A 1 170 ? 13.082 12.582 -17.878 1.00 94.81 170 GLU A O 1
ATOM 1404 N N . LYS A 1 171 ? 11.451 12.238 -19.374 1.00 95.50 171 LYS A N 1
ATOM 1405 C CA . LYS A 1 171 ? 10.715 13.483 -19.090 1.00 95.50 171 LYS A CA 1
ATOM 1406 C C . LYS A 1 171 ? 10.065 13.503 -17.703 1.00 95.50 171 LYS A C 1
ATOM 1408 O O . LYS A 1 171 ? 9.930 14.578 -17.127 1.00 95.50 171 LYS A O 1
ATOM 1413 N N . LEU A 1 172 ? 9.613 12.357 -17.191 1.00 94.50 172 LEU A N 1
ATOM 1414 C CA . LEU A 1 172 ? 8.971 12.250 -15.879 1.00 94.50 172 LEU A CA 1
ATOM 1415 C C . LEU A 1 172 ? 9.984 12.424 -14.748 1.00 94.50 172 LEU A C 1
ATOM 1417 O O . LEU A 1 172 ? 9.731 13.21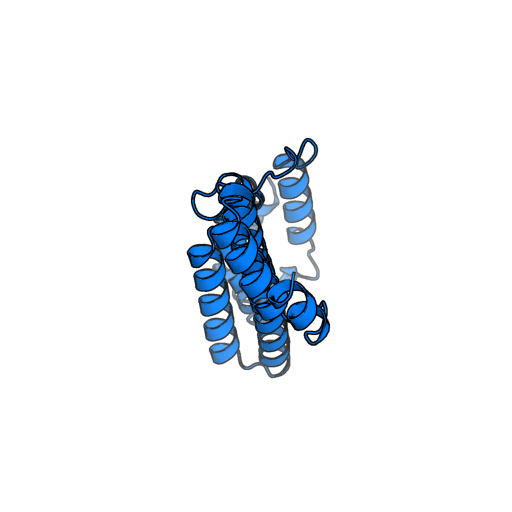5 -13.846 1.00 94.50 172 LEU A O 1
ATOM 1421 N N . VAL A 1 173 ? 11.112 11.712 -14.815 1.00 92.50 173 VAL A N 1
ATOM 1422 C CA . VAL A 1 173 ? 12.125 11.716 -13.749 1.00 92.50 173 VAL A CA 1
ATOM 1423 C C . VAL A 1 173 ? 13.038 12.940 -13.790 1.00 92.50 173 VAL A C 1
ATOM 1425 O O . VAL A 1 173 ? 13.700 13.225 -12.803 1.00 92.50 173 VAL A O 1
ATOM 1428 N N . SER A 1 174 ? 13.070 13.685 -14.900 1.00 87.12 174 SER A N 1
ATOM 1429 C CA . SER A 1 174 ? 13.847 14.933 -15.021 1.00 87.12 174 SER A CA 1
ATOM 1430 C C . SER A 1 174 ? 13.134 16.174 -14.468 1.00 87.12 174 SER A C 1
ATOM 1432 O O . SER A 1 174 ? 13.714 17.259 -14.493 1.00 87.12 174 SER A O 1
ATOM 1434 N N . LYS A 1 175 ? 11.875 16.037 -14.035 1.00 72.94 175 LYS A N 1
ATOM 1435 C CA . LYS A 1 175 ? 11.177 17.066 -13.252 1.00 72.94 175 LYS A CA 1
ATOM 1436 C C . LYS A 1 175 ? 11.771 17.140 -11.861 1.00 72.94 175 LYS A C 1
ATOM 1438 O O . LYS A 1 175 ? 11.857 18.273 -11.352 1.00 72.94 175 LYS A O 1
#

Secondary structure (DSSP, 8-state):
-HHHHHGGGS-TT-HHHHHHHHHHHHHTT-HHHHHHHHHHHHHHHHHHHHHHHHHHHHHHHHTT-HHHHHHHHHHHHHHHHHTT--HHHHHGGGHHHHHHTT-HHHHHHHHHHHHHSGGGGGGGGG-STTTT------TT--HHHHHHHHHHHHT-TTTTGGGTT-HHHHHHHT-

Radius of gyration: 20.44 Å; chains: 1; bounding box: 45×36×60 Å

Sequence (175 aa):
MAAEKYLNYFSEHDPMKKIFRARLYKEQGKTEEAYKTIEEVLLSQSQTLGVTFSFLLSMALKEKDFDYGRVLAEKMGALAHTFEMGKYSECSTMLDVVYAEKNVEGTFQVVRQLLENVESIGDFSGSKLYRHLQFKKNARWNADELREKLLEGFRDETEFSYMKGYEPWEKLVSK

Foldseek 3Di:
DVQLVVLVVDDPPDLVSLQSVLVVCVVVVVPLSSLQSVLVSLVVVLVVVLVVLVVVLVVCLVVVVLVVNVVSLCVQLVSCVVLQQFQLSNLQSCCSSCLSVLPQVSNLVSLVSNLVGLVGNCRSCVDPSNVSDHDDPCPDRDSVVVSLVSLVVLPPCVSNVSNPPVVSSVVVSVD

pLDDT: mean 92.07, std 8.81, range [47.62, 98.38]

Organism: NCBI:txid622312